Protein AF-A0A8T6C7S5-F1 (afdb_monomer_lite)

Structure (mmCIF, N/CA/C/O backbone):
data_AF-A0A8T6C7S5-F1
#
_entry.id   AF-A0A8T6C7S5-F1
#
loop_
_atom_site.group_PDB
_atom_site.id
_atom_site.type_symbol
_atom_site.label_atom_id
_atom_site.label_alt_id
_atom_site.label_comp_id
_atom_site.label_asym_id
_atom_site.label_entity_id
_atom_site.label_seq_id
_atom_site.pdbx_PDB_ins_code
_atom_site.Cartn_x
_atom_site.Cartn_y
_atom_site.Cartn_z
_atom_site.occupancy
_atom_site.B_iso_or_equiv
_atom_site.auth_seq_id
_atom_site.auth_comp_id
_atom_site.auth_asym_id
_atom_site.auth_atom_id
_atom_site.pdbx_PDB_model_num
ATOM 1 N N . MET A 1 1 ? 8.495 7.261 -21.494 1.00 48.25 1 MET A N 1
ATOM 2 C CA . MET A 1 1 ? 8.867 8.310 -20.518 1.00 48.25 1 MET A CA 1
ATOM 3 C C . MET A 1 1 ? 8.806 7.742 -19.102 1.00 48.25 1 MET A C 1
ATOM 5 O O . MET A 1 1 ? 7.744 7.251 -18.732 1.00 48.25 1 MET A O 1
ATOM 9 N N . PRO A 1 2 ? 9.891 7.823 -18.312 1.00 56.41 2 PRO A N 1
ATOM 10 C CA . PRO A 1 2 ? 9.947 7.322 -16.929 1.00 56.41 2 PRO A CA 1
ATOM 11 C C . PRO A 1 2 ? 8.902 7.952 -15.985 1.00 56.41 2 PRO A C 1
ATOM 13 O O . PRO A 1 2 ? 8.409 7.294 -15.076 1.00 56.41 2 PRO A O 1
ATOM 16 N N . GLY A 1 3 ? 8.490 9.203 -16.237 1.00 60.56 3 GLY A N 1
ATOM 17 C CA . GLY A 1 3 ? 7.535 9.923 -15.382 1.00 60.56 3 GLY A CA 1
ATOM 18 C C . GLY A 1 3 ? 6.077 9.447 -15.455 1.00 60.56 3 GLY A C 1
ATOM 19 O O . GLY A 1 3 ? 5.335 9.635 -14.497 1.00 60.56 3 GLY A O 1
ATOM 20 N N . PHE A 1 4 ? 5.653 8.808 -16.552 1.00 66.81 4 PHE A N 1
ATOM 21 C CA . PHE A 1 4 ? 4.275 8.308 -16.686 1.00 66.81 4 PHE A CA 1
ATOM 22 C C . PHE A 1 4 ? 4.039 7.059 -15.826 1.00 66.81 4 PHE A C 1
ATOM 24 O O . PHE A 1 4 ? 3.018 6.947 -15.156 1.00 66.81 4 PHE A O 1
ATOM 31 N N . ARG A 1 5 ? 5.025 6.154 -15.786 1.00 68.62 5 ARG A N 1
ATOM 32 C CA . ARG A 1 5 ? 4.955 4.920 -14.991 1.00 68.62 5 ARG A CA 1
ATOM 33 C C . ARG A 1 5 ? 4.992 5.201 -13.492 1.00 68.62 5 ARG A C 1
ATOM 35 O O . ARG A 1 5 ? 4.195 4.638 -12.756 1.00 68.62 5 ARG A O 1
ATOM 42 N N . ASN A 1 6 ? 5.815 6.155 -13.051 1.00 71.75 6 ASN A N 1
ATOM 43 C CA . ASN A 1 6 ? 5.829 6.573 -11.645 1.00 71.75 6 ASN A CA 1
ATOM 44 C C . ASN A 1 6 ? 4.468 7.104 -11.172 1.00 71.75 6 ASN A C 1
ATOM 46 O O . ASN A 1 6 ? 4.031 6.740 -10.086 1.00 71.75 6 ASN A O 1
ATOM 50 N N . ARG A 1 7 ? 3.765 7.886 -12.003 1.00 82.31 7 ARG A N 1
ATOM 51 C CA . ARG A 1 7 ? 2.415 8.376 -11.673 1.00 82.31 7 ARG A CA 1
ATOM 52 C C . ARG A 1 7 ? 1.370 7.259 -11.627 1.00 82.31 7 ARG A C 1
ATOM 54 O O . ARG A 1 7 ? 0.466 7.326 -10.804 1.00 82.31 7 ARG A O 1
ATOM 61 N N . LEU A 1 8 ? 1.490 6.239 -12.480 1.00 85.94 8 LEU A N 1
ATOM 62 C CA . LEU A 1 8 ? 0.600 5.073 -12.447 1.00 85.94 8 LEU A CA 1
ATOM 63 C C . LEU A 1 8 ? 0.775 4.252 -11.164 1.00 85.94 8 LEU A C 1
ATOM 65 O O . LEU A 1 8 ? -0.225 3.871 -10.562 1.00 85.94 8 LEU A O 1
ATOM 69 N N . HIS A 1 9 ? 2.014 4.017 -10.719 1.00 88.25 9 HIS A N 1
ATOM 70 C CA . HIS A 1 9 ? 2.280 3.308 -9.460 1.00 88.25 9 HIS A CA 1
ATOM 71 C C . HIS A 1 9 ? 1.726 4.057 -8.251 1.00 88.25 9 HIS A C 1
ATOM 73 O O . HIS A 1 9 ? 1.091 3.445 -7.399 1.00 88.25 9 HIS A O 1
ATOM 79 N N . GLU A 1 10 ? 1.912 5.377 -8.208 1.00 88.62 10 GLU A N 1
ATOM 80 C CA . GLU A 1 10 ? 1.368 6.220 -7.143 1.00 88.62 10 GLU A CA 1
ATOM 81 C C . GLU A 1 10 ? -0.171 6.186 -7.125 1.00 88.62 10 GLU A C 1
ATOM 83 O O . GLU A 1 10 ? -0.783 5.990 -6.078 1.00 88.62 10 GLU A O 1
ATOM 88 N N . GLN A 1 11 ? -0.822 6.311 -8.288 1.00 91.44 11 GLN A N 1
ATOM 89 C CA . GLN A 1 11 ? -2.285 6.232 -8.381 1.00 91.44 11 GLN A CA 1
ATOM 90 C C . GLN A 1 11 ? -2.827 4.857 -7.979 1.00 91.44 11 GLN A C 1
ATOM 92 O O . GLN A 1 11 ? -3.858 4.779 -7.307 1.00 91.44 11 GLN A O 1
ATOM 97 N N . LEU A 1 12 ? -2.142 3.782 -8.377 1.00 91.12 12 LEU A N 1
ATOM 98 C CA . LEU A 1 12 ? -2.510 2.423 -7.995 1.00 91.12 12 LEU A CA 1
ATOM 99 C C . LEU A 1 12 ? -2.367 2.223 -6.482 1.00 91.12 12 LEU A C 1
ATOM 101 O O . LEU A 1 12 ? -3.301 1.733 -5.858 1.00 91.12 12 LEU A O 1
ATOM 105 N N . ALA A 1 13 ? -1.250 2.650 -5.891 1.00 92.81 13 ALA A N 1
ATOM 106 C CA . ALA A 1 13 ? -1.003 2.553 -4.454 1.00 92.81 13 ALA A CA 1
ATOM 107 C C . ALA A 1 13 ? -2.053 3.308 -3.631 1.00 92.81 13 ALA A C 1
ATOM 109 O O . ALA A 1 13 ? -2.682 2.708 -2.759 1.00 92.81 13 ALA A O 1
ATOM 110 N N . ARG A 1 14 ? -2.328 4.574 -3.980 1.00 93.56 14 ARG A N 1
ATOM 111 C CA . ARG A 1 14 ? -3.365 5.388 -3.323 1.00 93.56 14 ARG A CA 1
ATOM 112 C C . ARG A 1 14 ? -4.734 4.725 -3.395 1.00 93.56 14 ARG A C 1
ATOM 114 O O . ARG A 1 14 ? -5.459 4.681 -2.406 1.00 93.56 14 ARG A O 1
ATOM 121 N N . ARG A 1 15 ? -5.106 4.206 -4.570 1.00 95.56 15 ARG A N 1
ATOM 122 C CA . ARG A 1 15 ? -6.398 3.538 -4.749 1.00 95.56 15 ARG A CA 1
ATOM 123 C C . ARG A 1 15 ? -6.492 2.268 -3.905 1.00 95.56 15 ARG A C 1
ATOM 125 O O . ARG A 1 15 ? -7.499 2.083 -3.231 1.00 95.56 15 ARG A O 1
ATOM 132 N N . THR A 1 16 ? -5.464 1.422 -3.930 1.00 94.56 16 THR A N 1
ATOM 133 C CA . THR A 1 16 ? -5.439 0.166 -3.171 1.00 94.56 16 THR A CA 1
ATOM 134 C C . THR A 1 16 ? -5.504 0.419 -1.666 1.00 94.56 16 THR A C 1
ATOM 136 O O . THR A 1 16 ? -6.312 -0.217 -0.994 1.00 94.56 16 THR A O 1
ATOM 139 N N . ALA A 1 17 ? -4.714 1.365 -1.141 1.00 94.38 17 ALA A N 1
ATOM 140 C CA . ALA A 1 17 ? -4.739 1.726 0.276 1.00 94.38 17 ALA A CA 1
ATOM 141 C C . ALA A 1 17 ? -6.132 2.219 0.695 1.00 94.38 17 ALA A C 1
ATOM 143 O O . ALA A 1 17 ? -6.747 1.656 1.600 1.00 94.38 17 ALA A O 1
ATOM 144 N N . ARG A 1 18 ? -6.689 3.183 -0.046 1.00 95.31 18 ARG A N 1
ATOM 145 C CA . ARG A 1 18 ? -8.022 3.730 0.225 1.00 95.31 18 ARG A CA 1
ATOM 146 C C . ARG A 1 18 ? -9.127 2.676 0.170 1.00 95.31 18 ARG A C 1
ATOM 148 O O . ARG A 1 18 ? -10.007 2.659 1.029 1.00 95.31 18 ARG A O 1
ATOM 155 N N . ASP A 1 19 ? -9.115 1.803 -0.837 1.00 96.00 19 ASP A N 1
ATOM 156 C CA . ASP A 1 19 ? -10.113 0.734 -0.964 1.00 96.00 19 ASP A CA 1
ATOM 157 C C . ASP A 1 19 ? -9.987 -0.277 0.193 1.00 96.00 19 ASP A C 1
ATOM 159 O O . ASP A 1 19 ? -11.005 -0.749 0.705 1.00 96.00 19 ASP A O 1
ATOM 163 N N . ALA A 1 20 ? -8.764 -0.564 0.657 1.00 95.00 20 ALA A N 1
ATOM 164 C CA . ALA A 1 20 ? -8.513 -1.453 1.788 1.00 95.00 20 ALA A CA 1
ATOM 165 C C . ALA A 1 20 ? -9.024 -0.868 3.115 1.00 95.00 20 ALA A C 1
ATOM 167 O O . ALA A 1 20 ? -9.787 -1.540 3.810 1.00 95.00 20 ALA A O 1
ATOM 168 N N . PHE A 1 21 ? -8.705 0.394 3.424 1.00 94.75 21 PHE A N 1
ATOM 169 C CA . PHE A 1 21 ? -9.221 1.086 4.613 1.00 94.75 21 PHE A CA 1
ATOM 170 C C . PHE A 1 21 ? -10.740 1.242 4.571 1.00 94.75 21 PHE A C 1
ATOM 172 O O . PHE A 1 21 ? -11.432 0.966 5.551 1.00 94.75 21 PHE A O 1
ATOM 179 N N . ARG A 1 22 ? -11.298 1.584 3.406 1.00 95.50 22 ARG A N 1
ATOM 180 C CA . ARG A 1 22 ? -12.751 1.660 3.227 1.00 95.50 22 ARG A CA 1
ATOM 181 C C . ARG A 1 22 ? -13.440 0.315 3.470 1.00 95.50 22 ARG A C 1
ATOM 183 O O . ARG A 1 22 ? -14.536 0.301 4.023 1.00 95.50 22 ARG A O 1
ATOM 190 N N . LYS A 1 23 ? -12.835 -0.795 3.033 1.00 95.50 23 LYS A N 1
ATOM 191 C CA . LYS A 1 23 ? -13.371 -2.150 3.232 1.00 95.50 23 LYS A CA 1
ATOM 192 C C . LYS A 1 23 ? -13.242 -2.612 4.683 1.00 95.50 23 LYS A C 1
ATOM 194 O O . LYS A 1 23 ? -14.152 -3.273 5.173 1.00 95.50 23 LYS A O 1
ATOM 199 N N . ALA A 1 24 ? -12.131 -2.285 5.340 1.00 94.19 24 ALA A N 1
ATOM 200 C CA . ALA A 1 24 ? -11.900 -2.609 6.744 1.00 94.19 24 ALA A CA 1
ATOM 201 C C . ALA A 1 24 ? -12.848 -1.826 7.671 1.00 94.19 24 ALA A C 1
ATOM 203 O O . ALA A 1 24 ? -13.303 -2.352 8.683 1.00 94.19 24 ALA A O 1
ATOM 204 N N . GLY A 1 25 ? -13.222 -0.610 7.263 1.00 92.19 25 GLY A N 1
ATOM 205 C CA . GLY A 1 25 ? -14.143 0.247 7.994 1.00 92.19 25 GLY A CA 1
ATOM 206 C C . GLY A 1 25 ? -13.450 1.048 9.103 1.00 92.19 25 GLY A C 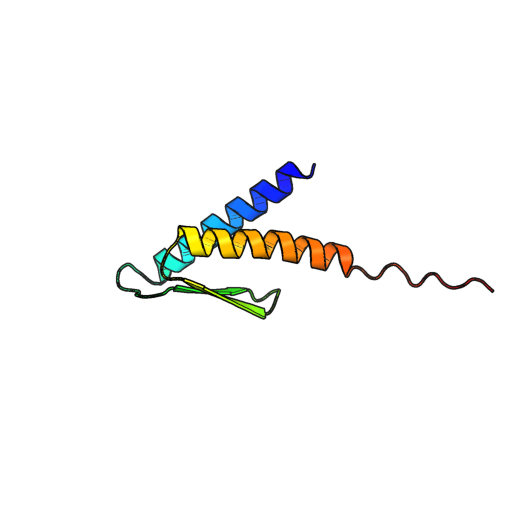1
ATOM 207 O O . GLY A 1 25 ? -12.288 0.811 9.420 1.00 92.19 25 GLY A O 1
ATOM 208 N N . PRO A 1 26 ? -14.157 2.019 9.706 1.00 87.31 26 PRO A N 1
ATOM 209 C CA . PRO A 1 26 ? -13.570 2.956 10.666 1.00 87.31 26 PRO A CA 1
ATOM 210 C C . PRO A 1 26 ? -13.182 2.325 12.013 1.00 87.31 26 PRO A C 1
ATOM 212 O O . PRO A 1 26 ? -12.455 2.949 12.777 1.00 87.31 26 PRO A O 1
ATOM 215 N N . GLU A 1 27 ? -13.666 1.118 12.321 1.00 90.94 27 GLU A N 1
ATOM 216 C CA . GLU A 1 27 ? -13.337 0.393 13.560 1.00 90.94 27 GLU A CA 1
ATOM 217 C 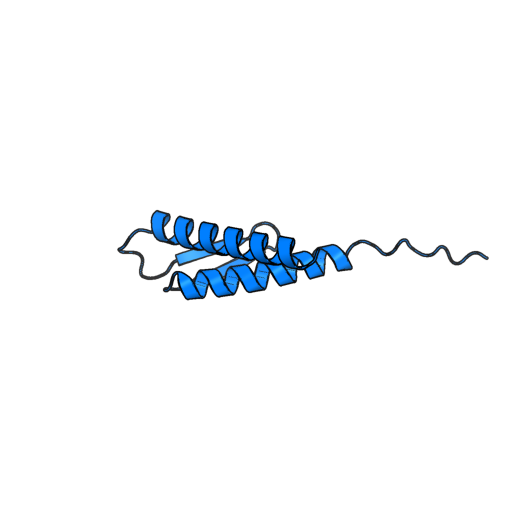C . GLU A 1 27 ? -12.117 -0.530 13.412 1.00 90.94 27 GLU A C 1
ATOM 219 O O . GLU A 1 27 ? -11.678 -1.141 14.388 1.00 90.94 27 GLU A O 1
ATOM 224 N N . ALA A 1 28 ? -11.560 -0.656 12.204 1.00 88.94 28 ALA A N 1
ATOM 225 C CA . ALA A 1 28 ? -10.368 -1.456 11.987 1.00 88.94 28 ALA A CA 1
ATOM 226 C C . ALA A 1 28 ? -9.156 -0.795 12.653 1.00 88.94 28 ALA A C 1
ATOM 228 O O . ALA A 1 28 ? -8.736 0.293 12.269 1.00 88.94 28 ALA A O 1
ATOM 229 N N . ALA A 1 29 ? -8.573 -1.482 13.637 1.00 90.31 29 ALA A N 1
ATOM 230 C CA . ALA A 1 29 ? -7.334 -1.045 14.278 1.00 90.31 29 ALA A CA 1
ATOM 231 C C . ALA A 1 29 ? -6.124 -1.134 13.333 1.00 90.31 29 ALA A C 1
ATOM 233 O O . ALA A 1 29 ? -5.138 -0.435 13.537 1.00 90.31 29 ALA A O 1
ATOM 234 N N . GLU A 1 30 ? -6.199 -2.003 12.323 1.00 94.69 30 GLU A N 1
ATOM 235 C CA . GLU A 1 30 ? -5.128 -2.297 11.379 1.00 94.69 30 GLU A CA 1
ATOM 236 C C . GLU A 1 30 ? -5.719 -2.837 10.068 1.00 94.69 30 GLU A C 1
ATOM 238 O O . GLU A 1 30 ? -6.736 -3.537 10.068 1.00 94.69 30 GLU A O 1
ATOM 243 N N . VAL A 1 31 ? -5.082 -2.508 8.944 1.00 96.56 31 VAL A N 1
ATOM 244 C CA . VAL A 1 31 ? -5.473 -2.937 7.600 1.00 96.56 31 VAL A CA 1
ATOM 245 C C . VAL A 1 31 ? -4.355 -3.754 6.977 1.00 96.56 31 VAL A C 1
ATOM 247 O O . VAL A 1 31 ? -3.194 -3.350 6.967 1.00 96.56 31 VAL A O 1
ATOM 250 N N . THR A 1 32 ? -4.728 -4.894 6.398 1.00 95.19 32 THR A N 1
ATOM 251 C CA . THR A 1 32 ? -3.806 -5.799 5.712 1.00 95.19 32 THR A CA 1
ATOM 252 C C . THR A 1 32 ? -4.148 -5.895 4.229 1.00 95.19 32 THR A C 1
ATOM 254 O O . THR A 1 32 ? -5.295 -6.150 3.856 1.00 95.19 32 THR A O 1
ATOM 257 N N . VAL A 1 33 ? -3.141 -5.729 3.372 1.00 95.25 33 VAL A N 1
ATOM 258 C CA . VAL A 1 33 ? -3.236 -5.866 1.915 1.00 95.25 33 VAL A CA 1
ATOM 259 C C . VAL A 1 33 ? -2.262 -6.937 1.448 1.00 95.25 33 VAL A C 1
ATOM 261 O O . VAL A 1 33 ? -1.059 -6.827 1.659 1.00 95.25 33 VAL A O 1
ATOM 264 N N . HIS A 1 34 ? -2.778 -7.956 0.768 1.00 93.00 34 HIS A N 1
ATOM 265 C CA . HIS A 1 34 ? -1.966 -8.981 0.120 1.00 93.00 34 HIS A CA 1
ATOM 266 C C . HIS A 1 34 ? -1.780 -8.656 -1.368 1.00 93.00 34 HIS A C 1
ATOM 268 O O . HIS A 1 34 ? -2.737 -8.301 -2.055 1.00 93.00 34 HIS A O 1
ATOM 274 N N . CYS A 1 35 ? -0.548 -8.756 -1.866 1.00 88.00 35 CYS A N 1
ATOM 275 C CA . CYS A 1 35 ? -0.215 -8.599 -3.277 1.00 88.00 35 CYS A CA 1
ATOM 276 C C . CYS A 1 35 ? 0.040 -9.973 -3.908 1.00 88.00 35 CYS A C 1
ATOM 278 O O . CYS A 1 35 ? 1.148 -10.499 -3.801 1.00 88.00 35 CYS A O 1
ATOM 280 N N . ASP A 1 36 ? -0.955 -10.503 -4.628 1.00 82.00 36 ASP A N 1
ATOM 281 C CA . ASP A 1 36 ? -0.920 -11.857 -5.214 1.00 82.00 36 ASP A CA 1
ATOM 282 C C . ASP A 1 36 ? 0.240 -12.070 -6.201 1.00 82.00 36 ASP A C 1
ATOM 284 O O . ASP A 1 36 ? 0.739 -13.174 -6.383 1.00 82.00 36 ASP A O 1
ATOM 288 N N . VAL A 1 37 ? 0.679 -11.000 -6.868 1.00 78.94 37 VAL A N 1
ATOM 289 C CA . VAL A 1 37 ? 1.698 -11.078 -7.926 1.00 78.94 37 VAL A CA 1
ATOM 290 C C . VAL A 1 37 ? 3.091 -11.350 -7.360 1.00 78.94 37 VAL A C 1
ATOM 292 O O . VAL A 1 37 ? 3.917 -11.993 -8.003 1.00 78.94 37 VAL A O 1
ATOM 295 N N . THR A 1 38 ? 3.372 -10.824 -6.172 1.00 82.94 38 THR A N 1
ATOM 296 C CA . THR A 1 38 ? 4.678 -10.955 -5.517 1.00 82.94 38 THR A CA 1
ATOM 297 C C . THR A 1 38 ? 4.626 -11.807 -4.259 1.00 82.94 38 THR A C 1
ATOM 299 O O . THR A 1 38 ? 5.673 -12.000 -3.653 1.00 82.94 38 THR A O 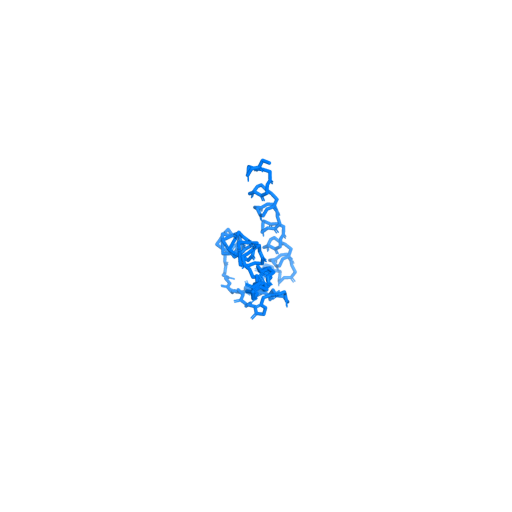1
ATOM 302 N N . ASP A 1 39 ? 3.433 -12.254 -3.856 1.00 87.19 39 ASP A N 1
ATOM 303 C CA . ASP A 1 39 ? 3.168 -12.972 -2.607 1.00 87.19 39 ASP A CA 1
ATOM 304 C C . ASP A 1 39 ? 3.674 -12.206 -1.366 1.00 87.19 39 ASP A C 1
ATOM 306 O O . ASP A 1 39 ? 4.271 -12.757 -0.446 1.00 87.19 39 ASP A O 1
ATOM 310 N N . VAL A 1 40 ? 3.488 -10.878 -1.365 1.00 90.38 40 VAL A N 1
ATOM 311 C CA . VAL A 1 40 ? 3.909 -9.991 -0.265 1.00 90.38 40 VAL A CA 1
ATOM 312 C C . VAL A 1 40 ? 2.679 -9.409 0.407 1.00 90.38 40 VAL A C 1
ATOM 314 O O . VAL A 1 40 ? 1.751 -8.963 -0.267 1.00 90.38 40 VAL A O 1
ATOM 317 N N . THR A 1 41 ? 2.701 -9.369 1.735 1.00 94.69 41 THR A N 1
ATOM 318 C CA . THR A 1 41 ? 1.633 -8.801 2.557 1.00 94.69 41 THR A CA 1
ATOM 319 C C . THR A 1 41 ? 2.113 -7.520 3.231 1.00 94.69 41 THR A C 1
ATOM 321 O O . THR A 1 41 ? 3.206 -7.483 3.793 1.00 94.69 41 THR A O 1
ATOM 324 N N . PHE A 1 42 ? 1.280 -6.486 3.176 1.00 95.00 42 PHE A N 1
ATOM 325 C CA . PHE A 1 42 ? 1.481 -5.185 3.806 1.00 95.00 42 PHE A CA 1
ATOM 326 C C . PHE A 1 42 ? 0.458 -5.006 4.910 1.00 95.00 42 PHE A C 1
ATOM 328 O O . PHE A 1 42 ? -0.714 -5.334 4.723 1.00 95.00 42 PHE A O 1
ATOM 335 N N . THR A 1 43 ? 0.895 -4.446 6.027 1.00 95.75 43 THR A N 1
ATOM 336 C CA . THR A 1 43 ? 0.052 -4.210 7.191 1.00 95.75 43 THR A CA 1
ATOM 337 C C . THR A 1 43 ? 0.343 -2.811 7.715 1.00 95.75 43 THR A C 1
ATOM 339 O O . THR A 1 43 ? 1.510 -2.458 7.884 1.00 95.75 43 THR A O 1
ATOM 342 N N . SER A 1 44 ? -0.694 -2.003 7.928 1.00 96.56 44 SER A N 1
ATOM 343 C CA . SER A 1 44 ? -0.548 -0.660 8.493 1.00 96.56 44 SER A CA 1
ATOM 344 C C . SER A 1 44 ? -1.830 -0.200 9.181 1.00 96.56 44 SER A C 1
ATOM 346 O O . SER A 1 44 ? -2.927 -0.667 8.873 1.00 96.56 44 SER A O 1
ATOM 348 N N . THR A 1 45 ? -1.685 0.736 10.112 1.00 95.94 45 THR A N 1
ATOM 349 C CA . THR A 1 45 ? -2.789 1.417 10.801 1.00 95.94 45 THR A CA 1
ATOM 350 C C . THR A 1 45 ? -3.104 2.784 10.184 1.00 95.94 45 THR A C 1
ATOM 352 O O . THR A 1 45 ? -4.087 3.412 10.572 1.00 95.94 45 THR A O 1
ATOM 355 N N . ASP A 1 46 ? -2.302 3.227 9.209 1.00 95.06 46 ASP A N 1
ATOM 356 C CA . ASP A 1 46 ? -2.414 4.524 8.541 1.00 95.06 46 ASP A CA 1
ATOM 357 C C . ASP A 1 46 ? -2.502 4.375 7.008 1.00 95.06 46 ASP A C 1
ATOM 359 O O . ASP A 1 46 ? -1.786 3.579 6.392 1.00 95.06 46 ASP A O 1
ATOM 363 N N . GLU A 1 47 ? -3.413 5.129 6.381 1.00 94.88 47 GLU A N 1
ATOM 364 C CA . GLU A 1 47 ? -3.669 5.044 4.933 1.00 94.88 47 GLU A CA 1
ATOM 365 C C . GLU A 1 47 ? -2.487 5.572 4.107 1.00 94.88 47 GLU A C 1
ATOM 367 O O . GLU A 1 47 ? -2.138 4.971 3.084 1.00 94.88 47 GLU A O 1
ATOM 372 N N . ASP A 1 48 ? -1.849 6.658 4.548 1.00 94.50 48 ASP A N 1
ATOM 373 C CA . ASP A 1 48 ? -0.742 7.294 3.830 1.00 94.50 48 ASP A CA 1
ATOM 374 C C . ASP A 1 48 ? 0.541 6.449 3.924 1.00 94.50 48 ASP A C 1
ATOM 376 O O . ASP A 1 48 ? 1.272 6.295 2.935 1.00 94.50 48 ASP A O 1
ATOM 380 N N . ASP A 1 49 ? 0.792 5.834 5.081 1.00 95.19 49 ASP A N 1
ATOM 381 C CA . ASP A 1 49 ? 1.873 4.869 5.273 1.00 95.19 49 ASP A CA 1
ATOM 382 C C . ASP A 1 49 ? 1.670 3.623 4.397 1.00 95.19 49 ASP A C 1
ATOM 384 O O . ASP A 1 49 ? 2.565 3.257 3.628 1.00 95.19 49 ASP A O 1
ATOM 388 N N . LEU A 1 50 ? 0.469 3.026 4.404 1.00 95.44 50 LEU A N 1
ATOM 389 C CA . LEU A 1 50 ? 0.149 1.889 3.534 1.00 95.44 50 LEU A CA 1
ATOM 390 C C . LEU A 1 50 ? 0.329 2.243 2.051 1.00 95.44 50 LEU A C 1
ATOM 392 O O . LEU A 1 50 ? 0.884 1.455 1.281 1.00 95.44 50 LEU A O 1
ATOM 396 N N . CYS A 1 51 ? -0.105 3.437 1.642 1.00 94.25 51 CYS A N 1
ATOM 397 C CA . CYS A 1 51 ? 0.101 3.939 0.289 1.00 94.25 51 CYS A CA 1
ATOM 398 C C . CYS A 1 51 ? 1.594 4.033 -0.058 1.00 94.25 51 CYS A C 1
ATOM 400 O O . CYS A 1 51 ? 2.009 3.573 -1.123 1.00 94.25 51 CYS A O 1
ATOM 402 N N . THR A 1 52 ? 2.414 4.582 0.839 1.00 94.06 52 THR A N 1
ATOM 403 C CA . THR A 1 52 ? 3.863 4.721 0.632 1.00 94.06 52 THR A CA 1
ATOM 404 C C . THR A 1 52 ? 4.542 3.356 0.487 1.00 94.06 52 THR A C 1
ATOM 406 O O . THR A 1 52 ? 5.356 3.161 -0.424 1.00 94.06 52 THR A O 1
ATOM 409 N N . GLN A 1 53 ? 4.171 2.384 1.329 1.00 94.19 53 GLN A N 1
ATOM 410 C CA . GLN A 1 53 ? 4.673 1.010 1.245 1.00 94.19 53 GLN A CA 1
ATOM 411 C C . GLN A 1 53 ? 4.307 0.349 -0.096 1.00 94.19 53 GLN A C 1
ATOM 413 O O . GLN A 1 53 ? 5.174 -0.214 -0.773 1.00 94.19 53 GLN A O 1
ATOM 418 N N . LEU A 1 54 ? 3.044 0.463 -0.521 1.00 93.44 54 LEU A N 1
ATOM 419 C CA . LEU A 1 54 ? 2.559 -0.090 -1.789 1.00 93.44 54 LEU A CA 1
ATOM 420 C C . LEU A 1 54 ? 3.229 0.569 -3.002 1.00 93.44 54 LEU A C 1
ATOM 422 O O . LEU A 1 54 ? 3.611 -0.120 -3.947 1.00 93.44 54 LEU A O 1
ATOM 426 N N . GLU A 1 55 ? 3.420 1.888 -2.981 1.00 92.62 55 GLU A N 1
ATOM 427 C CA . GLU A 1 55 ? 4.076 2.618 -4.067 1.00 92.62 55 GLU A CA 1
ATOM 428 C C . GLU A 1 55 ? 5.538 2.184 -4.232 1.00 92.62 55 GLU A C 1
ATOM 430 O O . GLU A 1 55 ? 5.987 1.906 -5.351 1.00 92.62 55 GLU A O 1
ATOM 435 N N . ALA A 1 56 ? 6.281 2.100 -3.123 1.00 91.12 56 ALA A N 1
ATOM 436 C CA . ALA A 1 56 ? 7.657 1.615 -3.122 1.00 91.12 56 ALA A CA 1
ATOM 437 C C . ALA A 1 56 ? 7.732 0.180 -3.660 1.00 91.12 56 ALA A C 1
ATOM 439 O O . ALA A 1 56 ? 8.582 -0.130 -4.505 1.00 91.12 56 ALA A O 1
ATOM 440 N N . HIS A 1 57 ? 6.797 -0.674 -3.235 1.00 91.38 57 HIS A N 1
ATOM 441 C CA . HIS A 1 57 ? 6.714 -2.049 -3.703 1.00 91.38 57 HIS A CA 1
ATOM 442 C C . HIS A 1 57 ? 6.451 -2.135 -5.205 1.00 91.38 57 HIS A C 1
ATOM 444 O O . HIS A 1 57 ? 7.235 -2.771 -5.905 1.00 91.38 57 HIS A O 1
ATOM 450 N N . TYR A 1 58 ? 5.431 -1.452 -5.733 1.00 87.69 58 TYR A N 1
ATOM 451 C CA . TYR A 1 58 ? 5.095 -1.494 -7.161 1.00 87.69 58 TYR A CA 1
ATOM 452 C C . TYR A 1 58 ? 6.238 -1.000 -8.052 1.00 87.69 58 TYR A C 1
ATOM 454 O O . TYR A 1 58 ? 6.557 -1.646 -9.052 1.00 87.69 58 TYR A O 1
ATOM 462 N N . LYS A 1 59 ? 6.928 0.078 -7.654 1.00 87.19 59 LYS A N 1
ATOM 463 C CA . LYS A 1 59 ? 8.131 0.554 -8.358 1.00 87.19 59 LYS A CA 1
ATOM 464 C C . LYS A 1 59 ? 9.230 -0.513 -8.387 1.00 87.19 59 LYS A C 1
ATOM 466 O O . LYS A 1 59 ? 9.867 -0.721 -9.420 1.00 87.19 59 LYS A O 1
ATOM 471 N N . SER A 1 60 ? 9.449 -1.200 -7.266 1.00 84.56 60 SER A N 1
ATOM 472 C CA . SER A 1 60 ? 10.471 -2.247 -7.160 1.00 84.56 60 SER A CA 1
ATOM 473 C C . SER A 1 60 ? 10.088 -3.538 -7.899 1.00 84.56 60 SER A C 1
ATOM 475 O O . SER A 1 60 ? 10.947 -4.184 -8.501 1.00 84.56 60 SER A O 1
ATOM 477 N N . ALA A 1 61 ? 8.802 -3.898 -7.903 1.00 79.75 61 ALA A N 1
ATOM 478 C CA . ALA A 1 61 ? 8.273 -5.073 -8.578 1.00 79.75 61 ALA A CA 1
ATOM 479 C C . ALA A 1 61 ? 8.353 -4.913 -10.102 1.00 79.75 61 ALA A C 1
ATOM 481 O O . ALA A 1 61 ? 8.812 -5.841 -10.769 1.00 79.75 61 ALA A O 1
ATOM 482 N N . GLU A 1 62 ? 8.024 -3.729 -10.646 1.00 73.06 62 GLU A N 1
ATOM 483 C CA . GLU A 1 62 ? 8.242 -3.421 -12.071 1.00 73.06 62 GLU A CA 1
ATOM 484 C C . GLU A 1 62 ? 9.723 -3.598 -12.431 1.00 73.06 62 GLU A C 1
ATOM 486 O O . GLU A 1 62 ? 10.047 -4.272 -13.411 1.00 73.06 62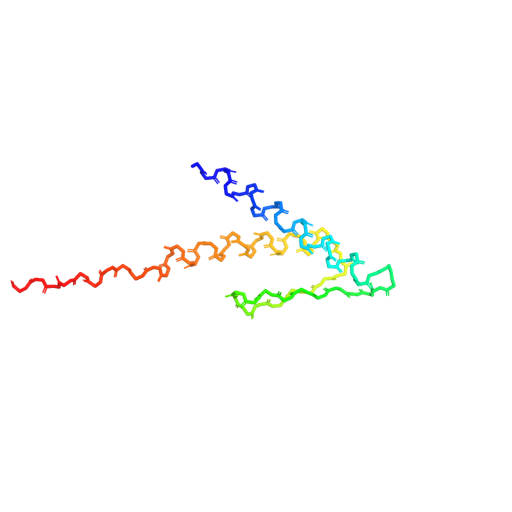 GLU A O 1
ATOM 491 N N . TYR A 1 63 ? 10.632 -3.061 -11.608 1.00 60.97 63 TYR A N 1
ATOM 492 C CA . TYR A 1 63 ? 12.070 -3.204 -11.831 1.00 60.97 63 TYR A CA 1
ATOM 493 C C . TYR A 1 63 ? 12.510 -4.676 -11.824 1.00 60.97 63 TYR A C 1
ATOM 495 O O . TYR A 1 63 ? 13.243 -5.107 -12.716 1.00 60.97 63 TYR A O 1
ATOM 503 N N . ARG A 1 64 ? 12.031 -5.482 -10.869 1.00 66.56 64 ARG A N 1
ATOM 504 C CA . ARG A 1 64 ? 12.348 -6.918 -10.800 1.00 66.56 64 ARG A CA 1
ATOM 505 C C . ARG A 1 64 ? 11.796 -7.693 -11.995 1.00 66.56 64 ARG A C 1
ATOM 507 O O . ARG A 1 64 ? 12.519 -8.515 -12.540 1.0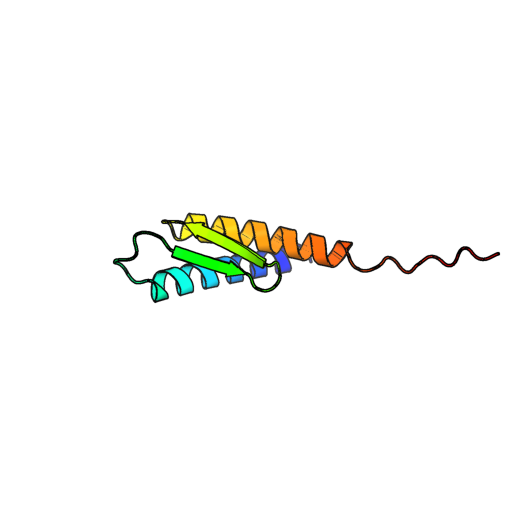0 66.56 64 ARG A O 1
ATOM 514 N N . MET A 1 65 ? 10.570 -7.432 -12.445 1.00 67.19 65 MET A N 1
ATOM 515 C CA . MET A 1 65 ? 10.003 -8.106 -13.625 1.00 67.19 65 MET A CA 1
ATOM 516 C C . MET A 1 65 ? 10.716 -7.704 -14.918 1.00 67.19 65 MET A C 1
ATOM 518 O O . MET A 1 65 ? 10.993 -8.556 -15.759 1.00 67.19 65 MET A O 1
ATOM 522 N N . ALA A 1 66 ? 11.071 -6.425 -15.061 1.00 65.44 66 ALA A N 1
ATOM 523 C CA . ALA A 1 66 ? 11.823 -5.930 -16.211 1.00 65.44 66 ALA A CA 1
ATOM 524 C C . ALA A 1 66 ? 13.247 -6.509 -16.283 1.00 65.44 66 ALA A C 1
ATOM 526 O O . ALA A 1 66 ? 13.794 -6.656 -17.374 1.00 65.44 66 ALA A O 1
ATOM 527 N N . THR A 1 67 ? 13.842 -6.849 -15.136 1.00 59.66 67 THR A N 1
ATOM 528 C CA . THR A 1 67 ? 15.204 -7.404 -15.034 1.00 59.66 67 THR A CA 1
ATOM 529 C C . THR A 1 67 ? 15.253 -8.933 -14.966 1.00 59.66 67 THR A C 1
ATOM 531 O O . THR A 1 67 ? 16.288 -9.508 -15.289 1.00 59.66 67 THR A O 1
ATOM 534 N N . GLN A 1 68 ? 14.150 -9.601 -14.604 1.00 54.84 68 GLN A N 1
ATOM 535 C CA . GLN A 1 68 ? 14.001 -11.064 -14.648 1.00 54.84 68 GLN A CA 1
ATOM 536 C C . GLN A 1 68 ? 13.538 -11.604 -16.005 1.00 54.84 68 GLN A C 1
ATOM 538 O O . GLN A 1 68 ? 13.470 -12.822 -16.178 1.00 54.84 68 GLN A O 1
ATOM 543 N N . LEU A 1 69 ? 13.249 -10.738 -16.984 1.00 50.81 69 LEU A N 1
ATOM 544 C CA . LEU A 1 69 ? 13.161 -11.175 -18.376 1.00 50.81 69 LEU A CA 1
ATOM 545 C C . LEU A 1 69 ? 14.439 -11.963 -18.696 1.00 50.81 69 LEU A C 1
ATOM 547 O O . LEU A 1 69 ? 15.528 -11.415 -18.508 1.00 50.81 69 LEU A O 1
ATOM 551 N N . PRO A 1 70 ? 14.348 -13.232 -19.137 1.00 51.69 70 PRO A N 1
ATOM 552 C CA . PRO A 1 70 ? 15.532 -13.990 -19.480 1.00 51.69 70 PRO A CA 1
ATOM 553 C C . PRO A 1 70 ? 16.224 -13.228 -20.602 1.00 51.69 70 PRO A C 1
ATOM 555 O O . PRO A 1 70 ? 15.747 -13.218 -21.738 1.00 51.69 70 PRO A O 1
ATOM 558 N N . MET A 1 71 ? 17.341 -12.572 -20.276 1.00 51.59 71 MET A N 1
ATOM 559 C CA . MET A 1 71 ? 18.344 -12.208 -21.262 1.00 51.59 71 MET A CA 1
ATOM 560 C C . MET A 1 71 ? 18.591 -13.499 -22.026 1.00 51.59 71 MET A C 1
ATOM 562 O O . MET A 1 71 ? 19.079 -14.479 -21.456 1.00 51.59 71 MET A O 1
ATOM 566 N N . HIS A 1 72 ? 18.082 -13.522 -23.259 1.00 50.25 72 HIS A N 1
ATOM 567 C CA . HIS A 1 72 ? 18.154 -14.625 -24.197 1.00 50.25 72 HIS A CA 1
ATOM 568 C C . HIS A 1 72 ? 19.493 -15.311 -23.984 1.00 50.25 72 HIS A C 1
ATOM 570 O O . HIS A 1 72 ? 20.512 -14.621 -24.049 1.00 50.25 72 HIS A O 1
ATOM 576 N N . LYS A 1 73 ? 19.491 -16.615 -23.652 1.00 48.59 73 LYS A N 1
ATOM 577 C CA . LYS A 1 73 ? 20.722 -17.405 -23.595 1.00 48.59 73 LYS A CA 1
ATOM 578 C C . LYS A 1 73 ? 21.479 -17.051 -24.858 1.00 48.59 73 LYS A C 1
ATOM 580 O O . LYS A 1 73 ? 21.060 -17.446 -25.946 1.00 48.59 73 LYS A O 1
ATOM 585 N N . GLN A 1 74 ? 22.529 -16.251 -24.714 1.00 46.62 74 GLN A N 1
ATOM 586 C CA . GLN A 1 74 ?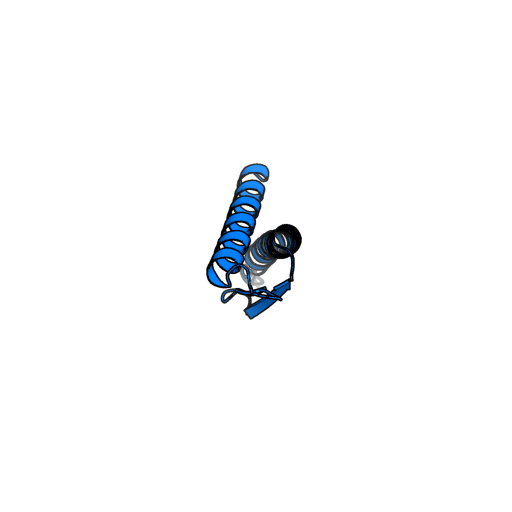 23.427 -15.957 -25.799 1.00 46.62 74 GLN A CA 1
ATOM 587 C C . GLN A 1 74 ? 24.010 -17.327 -26.094 1.00 46.62 74 GLN A C 1
ATOM 589 O O . GLN A 1 74 ? 24.805 -17.851 -25.314 1.00 46.62 74 GLN A O 1
ATOM 594 N N . ARG A 1 75 ? 23.468 -17.988 -27.125 1.00 49.31 75 ARG A N 1
ATOM 595 C CA . ARG A 1 75 ? 24.058 -19.192 -27.683 1.00 49.31 75 ARG A CA 1
ATOM 596 C C . ARG A 1 75 ? 25.488 -18.771 -27.954 1.00 49.31 75 ARG A C 1
ATOM 598 O O . ARG A 1 75 ? 25.720 -17.928 -28.817 1.00 49.31 75 ARG A O 1
ATOM 605 N N . SER A 1 76 ? 26.399 -19.268 -27.123 1.00 49.59 76 SER A N 1
ATOM 606 C CA . SER A 1 76 ? 27.822 -19.230 -27.396 1.00 49.59 76 SER A CA 1
ATOM 607 C C . SER A 1 76 ? 27.949 -19.950 -28.730 1.00 49.59 76 SER A C 1
ATOM 609 O O . SER A 1 76 ? 27.743 -21.162 -28.811 1.00 49.59 76 SER A O 1
ATOM 611 N N . GLY A 1 77 ? 28.053 -19.152 -29.790 1.00 52.91 77 GLY A N 1
ATOM 612 C CA . GLY A 1 77 ? 28.308 -19.626 -31.132 1.00 52.91 77 GLY A CA 1
ATOM 613 C C . GLY A 1 77 ? 29.705 -20.208 -31.115 1.00 52.91 77 GLY A C 1
ATOM 614 O O . GLY A 1 77 ? 30.651 -19.519 -30.740 1.00 52.91 77 GLY A O 1
ATOM 615 N N . ASN A 1 78 ? 29.753 -21.494 -31.422 1.00 39.22 78 ASN A N 1
ATOM 616 C CA . ASN A 1 78 ? 30.948 -22.277 -31.661 1.00 39.22 78 ASN A CA 1
ATOM 617 C C . ASN A 1 78 ? 31.729 -21.744 -32.866 1.00 39.22 78 ASN A C 1
ATOM 619 O O . ASN A 1 78 ? 31.060 -21.315 -33.834 1.00 39.22 78 ASN A O 1
#

Sequence (78 aa):
MPGFRNRLHEQLARRTARDAFRKAGPEAAEVTVHCDVTDVTFTSTDEDDLCTQLEAHYKSAEYRMATQLPMHKQRSGN

pLDDT: mean 81.44, std 16.97, range [39.22, 96.56]

Secondary structure (DSSP, 8-state):
-HHHHHHHHHHHHHHHHHHHHHHH-TT-S-EEEEETTTTEEEEES-HHHHHHHHHHHHHHHHHHHHHHS---------

Foldseek 3Di:
DVVVVLVVLLVVLLVQLVVQDVVCDPPDCKTKDADPVVRDIDMDNDSVVSSVVSSVVVVVVVVVVVVPPPPPPPPPDD

Radius of gyration: 16.87 Å; chains: 1; bounding box: 45×32×46 Å